Protein AF-A0A0G1QXZ5-F1 (afdb_monomer)

pLDDT: mean 87.62, std 9.35, range [51.12, 96.06]

Radius of gyration: 16.8 Å; Cα contacts (8 Å, |Δi|>4): 38; chains: 1; bounding box: 34×33×42 Å

Mean predicted aligned error: 6.38 Å

Nearest PDB structures (foldseek):
  5cz1-assembly2_B  TM=7.020E-01  e=1.870E+00  Mouse mammary tumor virus
  6qbt-assembly1_A  TM=7.295E-01  e=2.138E+00  Human T-lymphotropic virus 2

Secondary structure (DSSP, 8-state):
---SPTT-GGGTHHHHHHHHHHHHHH--GGG-SSHHHHHHHHHHHHHHHHHHPPBTTTTB-HHHHHHHHHHHHHHHHHH-

Foldseek 3Di:
DDPDDVPCVVVCVVVVVVVVVLCVQLDDLVVDPDPVVSVVSSVVSVCCQQQPDQDPVVSHHVVVVVVVVVVVVVVVVVVD

Solvent-accessible surface area (backbone atoms only — not comparable to full-atom values): 4814 Å² total; per-residue (Å²): 134,85,90,48,61,89,95,37,69,78,72,39,48,65,59,52,54,48,53,56,50,48,50,64,76,67,49,72,76,82,79,45,94,46,69,66,55,45,51,49,50,51,53,51,49,52,49,43,48,33,69,64,38,66,37,86,91,71,73,37,22,56,47,63,54,51,55,52,50,51,52,51,50,55,49,56,65,74,78,106

Structure (mmCIF, N/CA/C/O backbone):
data_AF-A0A0G1QXZ5-F1
#
_entry.id   AF-A0A0G1QXZ5-F1
#
loop_
_atom_site.group_PDB
_atom_site.id
_atom_site.type_symbol
_atom_site.label_atom_id
_atom_site.label_alt_id
_atom_site.label_comp_id
_atom_site.label_asym_id
_atom_site.label_entity_id
_atom_site.label_seq_id
_atom_site.pdbx_PDB_ins_code
_atom_site.Cartn_x
_atom_site.Cartn_y
_atom_site.Cartn_z
_atom_site.occupancy
_atom_site.B_iso_or_equiv
_atom_site.auth_seq_id
_atom_site.auth_comp_id
_atom_site.auth_asym_id
_atom_site.auth_atom_id
_atom_site.pdbx_PDB_model_num
ATOM 1 N N . MET A 1 1 ? 2.029 -12.810 13.993 1.00 51.12 1 MET A N 1
ATOM 2 C CA . MET A 1 1 ? 2.822 -14.057 13.975 1.00 51.12 1 MET A CA 1
ATOM 3 C C . MET A 1 1 ? 3.958 -13.874 12.981 1.00 51.12 1 MET A C 1
ATOM 5 O O . MET A 1 1 ? 3.707 -13.289 11.936 1.00 51.12 1 MET A O 1
ATOM 9 N N . SER A 1 2 ? 5.187 -14.263 13.332 1.00 51.28 2 SER A N 1
ATOM 10 C CA . SER A 1 2 ? 6.339 -14.222 12.416 1.00 51.28 2 SER A CA 1
ATOM 11 C C . SER A 1 2 ? 6.353 -15.507 11.589 1.00 51.28 2 SER A C 1
ATOM 13 O O . SER A 1 2 ? 6.175 -16.585 12.153 1.00 51.28 2 SER A O 1
ATOM 15 N N . MET A 1 3 ? 6.509 -15.381 10.270 1.00 67.06 3 MET A N 1
ATOM 16 C CA . MET A 1 3 ? 6.563 -16.512 9.330 1.00 67.06 3 MET A CA 1
ATOM 17 C C . MET A 1 3 ? 8.007 -16.910 8.978 1.00 67.06 3 MET A C 1
ATOM 19 O O . MET A 1 3 ? 8.216 -17.758 8.114 1.00 67.06 3 MET A O 1
ATOM 23 N N . SER A 1 4 ? 9.004 -16.294 9.618 1.00 68.81 4 SER A N 1
ATOM 24 C CA . SER A 1 4 ? 10.424 -16.585 9.395 1.00 68.81 4 SER A CA 1
ATOM 25 C C . SER A 1 4 ? 10.855 -17.869 10.091 1.00 68.81 4 SER A C 1
ATOM 27 O O . SER A 1 4 ? 10.279 -18.264 11.113 1.00 68.81 4 SER A O 1
ATOM 29 N N . LYS A 1 5 ? 11.908 -18.515 9.576 1.00 74.50 5 LYS A N 1
ATOM 30 C CA . LYS A 1 5 ? 12.509 -19.648 10.281 1.00 74.50 5 LYS A CA 1
ATOM 31 C C . LYS A 1 5 ? 12.996 -19.204 11.659 1.00 74.50 5 LYS A C 1
ATOM 33 O O . LYS A 1 5 ? 13.421 -18.065 11.878 1.00 74.50 5 LYS A O 1
ATOM 38 N N . LYS A 1 6 ? 12.9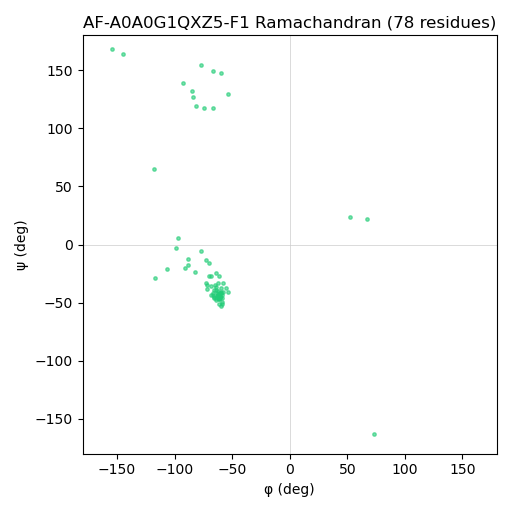28 -20.129 12.620 1.00 74.62 6 LYS A N 1
ATOM 39 C CA . LYS A 1 6 ? 13.415 -19.896 13.982 1.00 74.62 6 LYS A CA 1
ATOM 40 C C . LYS A 1 6 ? 14.871 -19.413 13.920 1.00 74.62 6 LYS A C 1
ATOM 42 O O . LYS A 1 6 ? 15.695 -20.060 13.286 1.00 74.62 6 LYS A O 1
ATOM 47 N N . ALA A 1 7 ? 15.156 -18.305 14.607 1.00 75.75 7 ALA A N 1
ATOM 48 C CA . ALA A 1 7 ? 16.457 -17.625 14.635 1.00 75.75 7 ALA A CA 1
ATOM 49 C C . ALA A 1 7 ? 16.911 -16.963 13.313 1.00 75.75 7 ALA A C 1
ATOM 51 O O . ALA A 1 7 ? 18.096 -16.676 13.159 1.00 75.75 7 ALA A O 1
ATOM 52 N N . SER A 1 8 ? 15.988 -16.648 12.395 1.00 77.75 8 SER A N 1
ATOM 53 C CA . SER A 1 8 ? 16.291 -15.943 11.137 1.00 77.75 8 SER A CA 1
ATOM 54 C C . SER A 1 8 ? 15.581 -14.582 11.030 1.00 77.75 8 SER A C 1
ATOM 56 O O . SER A 1 8 ? 14.732 -14.388 10.161 1.00 77.75 8 SER A O 1
ATOM 58 N N . PRO A 1 9 ? 15.909 -13.601 11.898 1.00 74.44 9 PRO A N 1
ATOM 59 C CA . PRO A 1 9 ? 15.237 -12.295 11.926 1.00 74.44 9 PRO A CA 1
ATOM 60 C C . PRO A 1 9 ? 15.384 -11.497 10.620 1.00 74.44 9 PRO A C 1
ATOM 62 O O . PRO A 1 9 ? 14.502 -10.719 10.268 1.00 74.44 9 PRO A O 1
ATOM 65 N N . TRP A 1 10 ? 16.459 -11.718 9.859 1.00 77.31 10 TRP A N 1
ATOM 66 C CA . TRP A 1 10 ? 16.692 -11.043 8.577 1.00 77.31 10 TRP A CA 1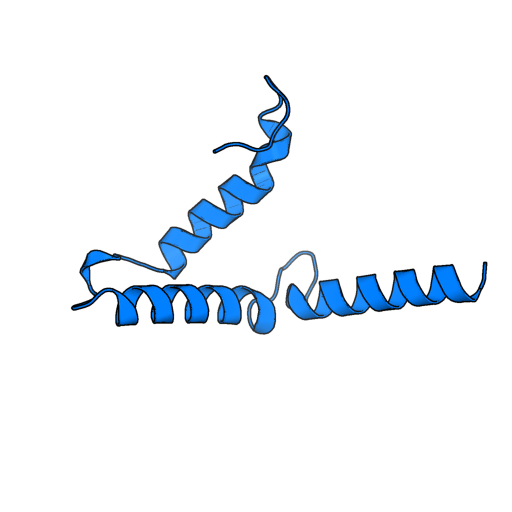
ATOM 67 C C . TRP A 1 10 ? 15.647 -11.386 7.505 1.00 77.31 10 TRP A C 1
ATOM 69 O O . TRP A 1 10 ? 15.422 -10.583 6.603 1.00 77.31 10 TRP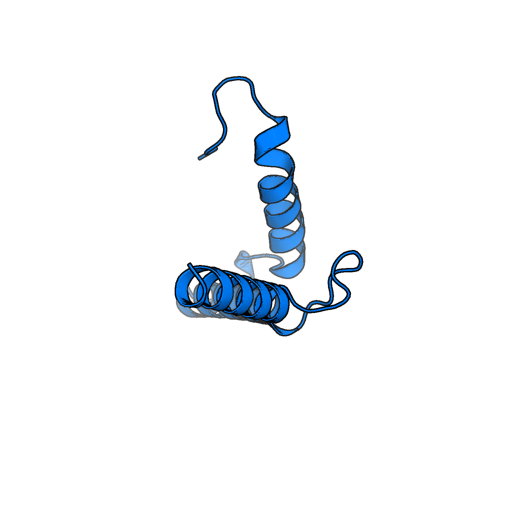 A O 1
ATOM 79 N N . GLU A 1 11 ? 14.978 -12.539 7.602 1.00 80.38 11 GLU A N 1
ATOM 80 C CA . GLU A 1 11 ? 13.912 -12.925 6.669 1.00 80.38 11 GLU A CA 1
ATOM 81 C C . GLU A 1 11 ? 12.649 -12.071 6.860 1.00 80.38 11 GLU A C 1
ATOM 83 O O . GLU A 1 11 ? 11.898 -11.851 5.911 1.00 80.38 11 GLU A O 1
ATOM 88 N N . ASN A 1 12 ? 12.427 -11.549 8.071 1.00 84.81 12 ASN A N 1
ATOM 89 C CA . ASN A 1 12 ? 11.232 -10.776 8.408 1.00 84.81 12 ASN A CA 1
ATOM 90 C C . ASN A 1 12 ? 11.375 -9.276 8.111 1.00 84.81 12 ASN A C 1
ATOM 92 O O . ASN A 1 12 ? 10.385 -8.546 8.130 1.00 84.81 12 ASN A O 1
ATOM 96 N N . GLY A 1 13 ? 12.591 -8.795 7.830 1.00 83.19 13 GLY A N 1
ATOM 97 C CA . GLY A 1 13 ? 12.881 -7.359 7.757 1.00 83.19 13 GLY A CA 1
ATOM 98 C C . GLY A 1 13 ? 12.031 -6.604 6.729 1.00 83.19 13 GLY A C 1
ATOM 99 O O . GLY A 1 13 ? 11.637 -5.459 6.960 1.00 83.19 13 GLY A O 1
ATOM 100 N N . TYR A 1 14 ? 11.674 -7.250 5.616 1.00 81.69 14 TYR A N 1
ATOM 101 C CA . TYR A 1 14 ? 10.773 -6.665 4.618 1.00 81.69 14 TYR A CA 1
ATOM 102 C C . TYR A 1 14 ? 9.340 -6.515 5.135 1.00 81.69 14 TYR A C 1
ATOM 104 O O . TYR A 1 14 ? 8.726 -5.466 4.933 1.00 81.69 14 TYR A O 1
ATOM 112 N N . GLN A 1 15 ? 8.816 -7.535 5.820 1.00 84.44 15 GLN A N 1
ATOM 113 C CA . GLN A 1 15 ? 7.473 -7.489 6.397 1.00 84.44 15 GLN A CA 1
ATOM 114 C C . GLN A 1 15 ? 7.415 -6.450 7.521 1.00 84.44 15 GLN A C 1
ATOM 116 O O . GLN A 1 15 ? 6.497 -5.636 7.560 1.00 84.44 15 GLN A O 1
ATOM 121 N N . GLU A 1 16 ? 8.424 -6.415 8.390 1.00 87.25 16 GLU A N 1
ATOM 122 C CA . GLU A 1 16 ? 8.530 -5.434 9.475 1.00 87.25 16 GLU A CA 1
ATOM 123 C C . GLU A 1 16 ? 8.593 -3.997 8.951 1.00 87.25 16 GLU A C 1
ATOM 125 O O . GLU A 1 16 ? 7.845 -3.135 9.419 1.00 87.25 16 GLU A O 1
ATOM 130 N N . SER A 1 17 ? 9.421 -3.748 7.932 1.00 87.19 17 SER A N 1
ATOM 131 C CA . SER A 1 17 ? 9.525 -2.430 7.294 1.00 87.19 17 SER A CA 1
ATOM 132 C C . SER A 1 17 ? 8.194 -1.997 6.678 1.00 87.19 17 SER A C 1
ATOM 134 O O . SER A 1 17 ? 7.781 -0.847 6.834 1.00 87.19 17 SER A O 1
ATOM 136 N N . PHE A 1 18 ? 7.492 -2.924 6.016 1.00 88.25 18 PHE A N 1
ATO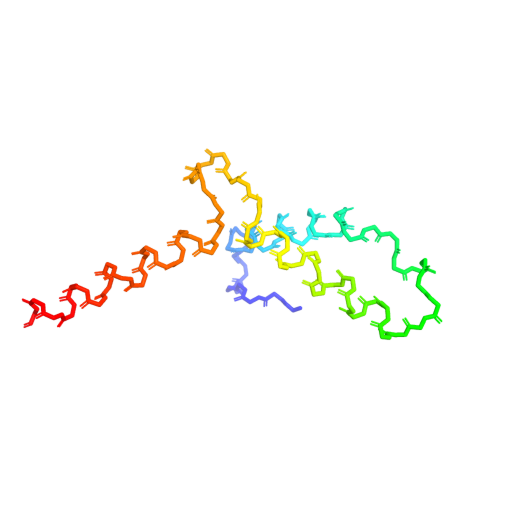M 137 C CA . PHE A 1 18 ? 6.160 -2.668 5.477 1.00 88.25 18 PHE A CA 1
ATOM 138 C C . PHE A 1 18 ? 5.160 -2.314 6.581 1.00 88.25 18 PHE A C 1
ATOM 140 O O . PHE A 1 18 ? 4.501 -1.284 6.484 1.00 88.25 18 PHE A O 1
ATOM 147 N N . TYR A 1 19 ? 5.065 -3.117 7.646 1.00 88.25 19 TYR A N 1
ATOM 148 C CA . TYR A 1 19 ? 4.107 -2.876 8.728 1.00 88.25 19 TYR A CA 1
ATOM 149 C C . TYR A 1 19 ? 4.383 -1.582 9.492 1.00 88.25 19 TYR A C 1
ATOM 151 O O . TYR A 1 19 ? 3.437 -0.924 9.925 1.00 88.25 19 TYR A O 1
ATOM 159 N N . SER A 1 20 ? 5.653 -1.212 9.657 1.00 90.19 20 SER A N 1
ATOM 160 C CA . SER A 1 20 ? 6.033 0.071 10.249 1.00 90.19 20 SER A CA 1
ATOM 161 C C . SER A 1 20 ? 5.471 1.233 9.427 1.00 90.19 20 SER A C 1
ATOM 163 O O . SER A 1 20 ? 4.717 2.055 9.948 1.00 90.19 20 SER A O 1
ATOM 165 N N . GLN A 1 21 ? 5.729 1.240 8.114 1.00 91.12 21 GLN A N 1
ATO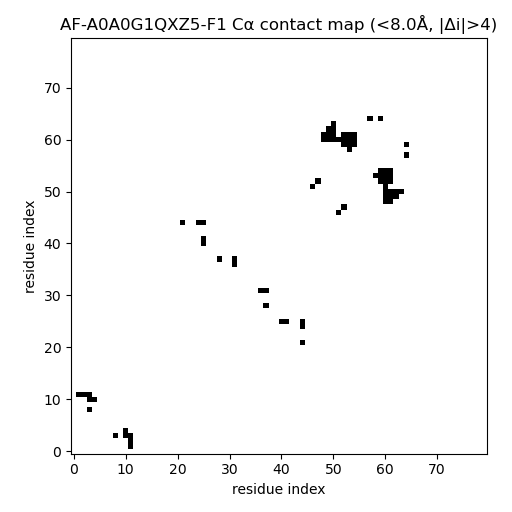M 166 C CA . GLN A 1 21 ? 5.222 2.284 7.225 1.00 91.12 21 GLN A CA 1
ATOM 167 C C . GLN A 1 21 ? 3.694 2.254 7.101 1.00 91.12 21 GLN A C 1
ATOM 169 O O . GLN A 1 21 ? 3.058 3.301 7.098 1.00 91.12 21 GLN A O 1
ATOM 174 N N . PHE A 1 22 ? 3.091 1.067 7.043 1.00 92.56 22 PHE A N 1
ATOM 175 C CA . PHE A 1 22 ? 1.644 0.910 6.939 1.00 92.56 22 PHE A CA 1
ATOM 176 C C . PHE A 1 22 ? 0.910 1.545 8.123 1.00 92.56 22 PHE A C 1
ATOM 178 O O . PHE A 1 22 ? -0.107 2.197 7.924 1.00 92.56 22 PHE A O 1
ATOM 185 N N . LYS A 1 23 ? 1.427 1.402 9.350 1.00 91.31 23 LYS A N 1
ATOM 186 C C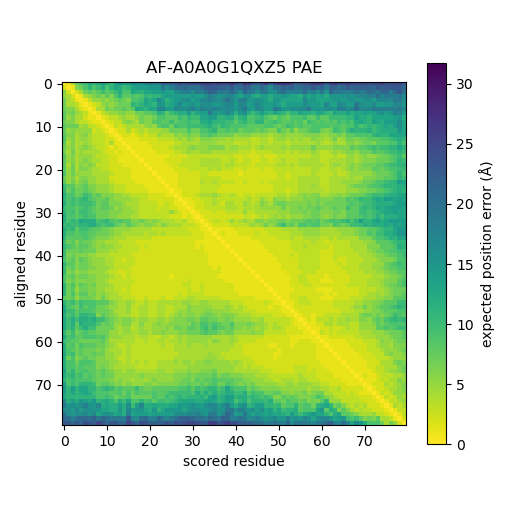A . LYS A 1 23 ? 0.839 2.046 10.536 1.00 91.31 23 LYS A CA 1
ATOM 187 C C . LYS A 1 23 ? 0.913 3.570 10.456 1.00 91.31 23 LYS A C 1
ATOM 189 O O . LYS A 1 23 ? -0.044 4.238 10.830 1.00 91.31 23 LYS A O 1
ATOM 194 N N . VAL A 1 24 ? 2.022 4.106 9.945 1.00 93.00 24 VAL A N 1
ATOM 195 C CA . VAL A 1 24 ? 2.176 5.549 9.706 1.00 93.00 24 VAL A CA 1
ATOM 196 C C . VAL A 1 24 ? 1.171 6.029 8.657 1.00 93.00 24 VAL A C 1
ATOM 198 O O . VAL A 1 24 ? 0.485 7.021 8.884 1.00 93.00 24 VAL A O 1
ATOM 201 N N . ASP A 1 25 ? 1.038 5.298 7.549 1.00 91.31 25 ASP A N 1
ATOM 202 C CA . ASP A 1 25 ? 0.132 5.642 6.448 1.00 91.31 25 ASP A CA 1
ATOM 203 C C . ASP A 1 25 ? -1.353 5.507 6.859 1.00 91.31 25 ASP A C 1
ATOM 205 O O . ASP A 1 25 ? -2.194 6.304 6.441 1.00 91.31 25 ASP A O 1
ATOM 209 N N . LEU A 1 26 ? -1.691 4.516 7.695 1.00 92.94 26 LEU A N 1
ATOM 210 C CA . LEU A 1 26 ? -3.046 4.297 8.213 1.00 92.94 26 LEU A CA 1
ATOM 211 C C . LEU A 1 26 ? -3.452 5.351 9.257 1.00 92.94 26 LEU A C 1
ATOM 213 O O . LEU A 1 26 ? -4.630 5.716 9.323 1.00 92.94 26 LEU A O 1
ATOM 217 N N . GLY A 1 27 ? -2.495 5.851 10.043 1.00 92.06 27 GLY A N 1
ATOM 218 C CA . GLY A 1 27 ? -2.727 6.808 11.124 1.00 92.06 27 GLY A CA 1
ATOM 219 C C . GLY A 1 27 ? -3.393 6.186 12.357 1.00 92.06 27 GLY A C 1
ATOM 220 O O . GLY A 1 27 ? -3.400 4.968 12.531 1.00 92.06 27 GLY A O 1
ATOM 221 N N . ASP A 1 28 ? -3.945 7.033 13.230 1.00 92.06 28 ASP A N 1
ATOM 222 C CA . ASP A 1 28 ? -4.616 6.591 14.459 1.00 92.06 28 ASP A CA 1
ATOM 223 C C . ASP A 1 28 ? -5.903 5.802 14.141 1.00 92.06 28 ASP A C 1
ATOM 225 O O . ASP A 1 28 ? -6.830 6.370 13.556 1.00 92.06 28 ASP A O 1
ATOM 229 N N . PRO A 1 29 ? -6.005 4.512 14.518 1.00 89.06 29 PRO A N 1
ATOM 230 C CA . PRO A 1 29 ? -7.206 3.714 14.288 1.00 89.06 29 PRO A CA 1
ATOM 231 C C . PRO A 1 29 ? -8.396 4.133 15.164 1.00 89.06 29 PRO A C 1
ATOM 233 O O . PRO A 1 29 ? -9.523 3.773 14.841 1.00 89.06 29 PRO A O 1
ATOM 236 N N . ASN A 1 30 ? -8.192 4.909 16.235 1.00 90.81 30 ASN A N 1
ATOM 237 C CA . ASN A 1 30 ? -9.290 5.372 17.093 1.00 90.81 30 ASN A CA 1
ATOM 238 C C . ASN A 1 30 ? -10.086 6.535 16.482 1.00 90.81 30 ASN A C 1
ATOM 240 O O . ASN A 1 30 ? -11.103 6.946 17.035 1.00 90.81 30 ASN A O 1
ATOM 244 N N . ARG A 1 31 ? -9.656 7.066 15.329 1.00 92.50 31 ARG A N 1
ATOM 245 C CA . ARG A 1 31 ? -10.363 8.148 14.627 1.00 92.50 31 ARG A CA 1
ATOM 246 C C . ARG A 1 31 ? -11.666 7.709 13.951 1.00 92.50 31 ARG A C 1
ATOM 248 O O . ARG A 1 31 ? -12.428 8.563 13.506 1.00 92.50 31 ARG A O 1
ATOM 255 N N . PHE A 1 32 ? -11.890 6.403 13.818 1.00 93.75 32 PHE A N 1
ATOM 256 C CA . PHE A 1 32 ? -13.047 5.835 13.129 1.00 93.75 32 PHE A CA 1
ATOM 257 C C . PHE A 1 32 ? -14.189 5.568 14.110 1.00 93.75 32 PHE A C 1
ATOM 259 O O . PHE A 1 32 ? -13.964 5.076 15.213 1.00 93.75 32 PHE A O 1
ATOM 266 N N . GLN A 1 33 ? -15.420 5.872 13.700 1.00 91.12 33 GLN A N 1
ATOM 267 C CA . GLN A 1 33 ? -16.601 5.755 14.565 1.00 91.12 33 GLN A CA 1
ATOM 268 C C . GLN A 1 33 ? -17.145 4.324 14.620 1.00 91.12 33 GLN A C 1
ATOM 270 O O . GLN A 1 33 ? -17.833 3.943 15.565 1.00 91.12 33 GLN A O 1
ATOM 275 N N . ASN A 1 34 ? -16.851 3.519 13.597 1.00 94.81 34 ASN A N 1
ATOM 276 C CA . ASN A 1 34 ? -17.296 2.136 13.502 1.00 94.81 34 ASN A CA 1
ATOM 277 C C . ASN A 1 34 ? -16.248 1.244 12.820 1.00 94.81 34 ASN A C 1
ATOM 279 O O . ASN A 1 34 ? -15.330 1.708 12.143 1.00 94.81 34 ASN A O 1
ATOM 283 N N . LEU A 1 35 ? -16.416 -0.072 12.982 1.00 94.44 35 LEU A N 1
ATOM 284 C CA . LEU A 1 35 ? -15.514 -1.067 12.399 1.00 94.44 35 LEU A CA 1
ATOM 285 C C . LEU A 1 35 ? -15.494 -1.016 10.863 1.00 94.44 35 LEU A C 1
ATOM 287 O O . LEU A 1 35 ? -14.449 -1.255 10.263 1.00 94.44 35 LEU A O 1
ATOM 291 N N . GLY A 1 36 ? -16.620 -0.687 10.225 1.00 95.12 36 GLY A N 1
ATOM 292 C CA . GLY A 1 36 ? -16.718 -0.598 8.767 1.00 95.12 36 GLY A CA 1
ATOM 293 C C . GLY A 1 36 ? -15.801 0.479 8.186 1.00 95.12 36 GLY A C 1
ATOM 294 O 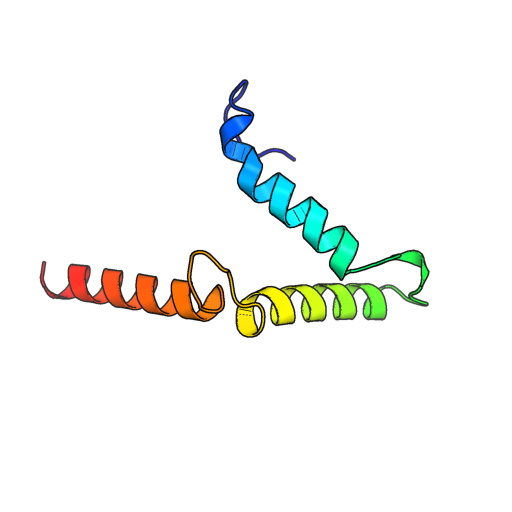O . GLY A 1 36 ? -15.088 0.220 7.220 1.00 95.12 36 GLY A O 1
ATOM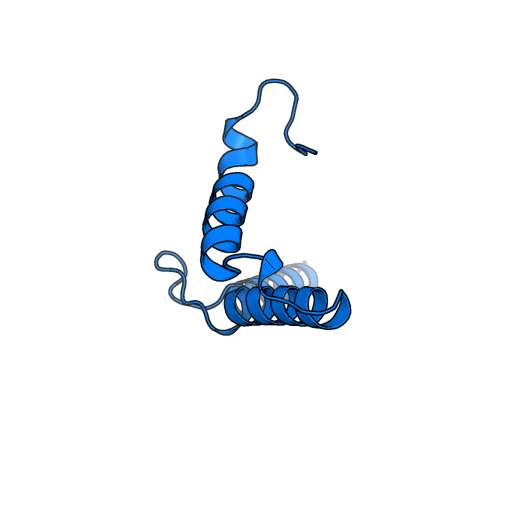 295 N N . GLU A 1 37 ? -15.753 1.652 8.816 1.00 94.75 37 GLU A N 1
ATOM 296 C CA . GLU A 1 37 ? -14.855 2.749 8.441 1.00 94.75 37 GLU A CA 1
ATOM 297 C C . GLU A 1 37 ? -13.381 2.364 8.580 1.00 94.75 37 GLU A C 1
ATOM 299 O O . GLU A 1 37 ? -12.591 2.620 7.669 1.00 94.75 37 GLU A O 1
ATOM 304 N N . LEU A 1 38 ? -13.013 1.700 9.680 1.00 95.31 38 LEU A N 1
ATOM 305 C CA . LEU A 1 38 ? -11.650 1.207 9.879 1.00 95.31 38 LEU A CA 1
ATOM 306 C C . LEU A 1 38 ? -11.269 0.187 8.798 1.00 95.31 38 LEU A C 1
ATOM 308 O O . LEU A 1 38 ? -10.198 0.285 8.199 1.00 95.31 38 LEU A O 1
ATOM 312 N N . VAL A 1 39 ? -12.149 -0.776 8.519 1.00 95.62 39 VAL A N 1
ATOM 313 C CA . VAL A 1 39 ? -11.928 -1.794 7.484 1.00 95.62 39 VAL A CA 1
ATOM 314 C C . VAL A 1 39 ? -11.779 -1.138 6.111 1.00 95.62 39 VAL A C 1
ATOM 316 O O . VAL A 1 39 ? -10.824 -1.436 5.393 1.00 95.62 39 VAL A O 1
ATOM 319 N N . TYR A 1 40 ? -12.661 -0.199 5.764 1.00 96.06 40 TYR A N 1
ATOM 320 C CA . TYR A 1 40 ? -12.571 0.556 4.516 1.00 96.06 40 TYR A CA 1
ATOM 321 C C . TYR A 1 40 ? -11.246 1.317 4.407 1.00 96.06 40 TYR A C 1
ATOM 323 O O . TYR A 1 40 ? -10.571 1.231 3.382 1.00 96.06 40 TYR A O 1
ATOM 331 N N . ALA A 1 41 ? -10.828 2.009 5.469 1.00 95.44 41 ALA A N 1
ATOM 332 C CA . ALA A 1 41 ? -9.565 2.736 5.488 1.00 95.44 41 ALA A CA 1
ATOM 333 C C . ALA A 1 41 ? -8.358 1.805 5.309 1.00 95.44 41 ALA A C 1
ATOM 335 O O . ALA A 1 41 ? -7.444 2.131 4.553 1.00 95.44 41 ALA A O 1
ATOM 336 N N . ILE A 1 42 ? -8.368 0.622 5.931 1.00 95.06 42 ILE A N 1
ATOM 337 C CA . ILE A 1 42 ? -7.330 -0.401 5.737 1.00 95.06 42 ILE A CA 1
ATOM 338 C C . ILE A 1 42 ? -7.255 -0.817 4.263 1.00 95.06 42 ILE A C 1
ATOM 340 O O . ILE A 1 42 ? -6.175 -0.762 3.668 1.00 95.06 42 ILE A O 1
ATOM 344 N N . TYR A 1 43 ? -8.387 -1.179 3.651 1.00 95.56 43 TYR A N 1
ATOM 345 C CA . TYR A 1 43 ? -8.429 -1.556 2.235 1.00 95.56 43 TYR A CA 1
ATOM 346 C C . TYR A 1 43 ? -7.973 -0.417 1.326 1.00 95.56 43 TYR A C 1
ATOM 348 O O . TYR A 1 43 ? -7.186 -0.636 0.404 1.00 95.56 43 TYR A O 1
ATOM 356 N N . GLN A 1 44 ? -8.415 0.807 1.605 1.00 95.56 44 GLN A N 1
ATOM 357 C CA . GLN A 1 44 ? -8.050 1.982 0.830 1.00 95.56 44 GLN A CA 1
ATOM 358 C C . GLN A 1 44 ? -6.543 2.263 0.896 1.00 95.56 44 GLN A C 1
ATOM 360 O O . GLN A 1 44 ? -5.938 2.570 -0.138 1.00 95.56 44 GLN A O 1
ATOM 365 N N . THR A 1 45 ? -5.929 2.125 2.074 1.00 94.81 45 THR A N 1
ATOM 366 C CA . THR A 1 45 ? -4.482 2.289 2.273 1.00 94.81 45 THR A CA 1
ATOM 367 C C . THR A 1 45 ? -3.699 1.209 1.533 1.00 94.81 45 THR A C 1
ATOM 369 O O . THR A 1 45 ? -2.769 1.535 0.795 1.00 94.81 45 THR A O 1
ATOM 372 N N . ILE A 1 46 ? -4.106 -0.062 1.641 1.00 94.50 46 ILE A N 1
ATOM 373 C CA . ILE A 1 46 ? -3.470 -1.177 0.917 1.00 94.50 46 ILE A CA 1
ATOM 374 C C . ILE A 1 46 ? -3.580 -0.974 -0.598 1.00 94.50 46 ILE A C 1
ATOM 376 O O . ILE A 1 46 ? -2.589 -1.100 -1.318 1.00 94.50 46 ILE A O 1
ATOM 380 N N . HIS A 1 47 ? -4.762 -0.611 -1.096 1.00 95.31 47 HIS A N 1
ATOM 381 C CA . HIS A 1 47 ? -4.973 -0.349 -2.517 1.00 95.31 47 HIS A CA 1
ATOM 382 C C . HIS A 1 47 ? -4.101 0.815 -3.007 1.00 95.31 47 HIS A C 1
ATOM 384 O O . HIS A 1 47 ? -3.451 0.718 -4.048 1.00 95.31 47 HIS A O 1
ATOM 390 N N . SER A 1 48 ? -4.038 1.910 -2.245 1.00 94.44 48 SER A N 1
ATOM 391 C CA . SER A 1 48 ? -3.180 3.052 -2.575 1.00 94.44 48 SER A CA 1
ATOM 392 C C . SER A 1 48 ? -1.702 2.651 -2.621 1.00 94.44 48 SER A C 1
ATOM 394 O O . SER A 1 48 ? -1.000 2.982 -3.578 1.00 94.44 48 SER A O 1
ATOM 396 N N . TYR A 1 49 ? -1.238 1.864 -1.647 1.00 93.56 49 TYR A N 1
ATOM 397 C CA . TYR A 1 49 ? 0.123 1.330 -1.629 1.00 93.56 49 TYR A CA 1
ATOM 398 C C . TYR A 1 49 ? 0.421 0.485 -2.878 1.00 93.56 49 TYR A C 1
ATOM 400 O O . TYR A 1 49 ? 1.412 0.724 -3.561 1.00 93.56 49 TYR A O 1
ATOM 408 N N . ASN A 1 50 ? -0.460 -0.454 -3.230 1.00 93.50 50 ASN A N 1
ATOM 409 C CA . ASN A 1 50 ? -0.221 -1.385 -4.335 1.00 93.50 50 ASN A CA 1
ATOM 410 C C . ASN A 1 50 ? -0.317 -0.738 -5.724 1.00 93.50 50 ASN A C 1
ATOM 412 O O . ASN A 1 50 ? 0.437 -1.120 -6.621 1.00 93.50 50 ASN A O 1
ATOM 416 N N . HIS A 1 51 ? -1.217 0.232 -5.913 1.00 93.94 51 HIS A N 1
ATOM 417 C CA . HIS A 1 51 ? -1.523 0.780 -7.240 1.00 93.94 51 HIS A CA 1
ATOM 418 C C . HIS A 1 51 ? -0.973 2.185 -7.491 1.00 93.94 51 HIS A C 1
ATOM 420 O O . HIS A 1 51 ? -0.823 2.571 -8.648 1.00 93.94 51 HIS A O 1
ATOM 426 N N . ARG A 1 52 ? -0.667 2.965 -6.446 1.00 92.19 52 ARG A N 1
ATOM 427 C CA . ARG A 1 52 ? -0.254 4.373 -6.594 1.00 92.19 52 ARG A CA 1
ATOM 428 C C . ARG A 1 52 ? 1.165 4.651 -6.107 1.00 92.19 52 ARG A C 1
ATOM 430 O O . ARG A 1 52 ? 1.805 5.565 -6.620 1.00 92.19 52 ARG A O 1
ATOM 437 N N . ARG A 1 53 ? 1.682 3.894 -5.134 1.00 90.44 53 ARG A N 1
ATOM 438 C CA . ARG A 1 53 ? 3.002 4.164 -4.546 1.00 90.44 53 ARG A CA 1
ATOM 439 C C . ARG A 1 53 ? 4.128 3.766 -5.495 1.00 90.44 53 ARG A C 1
ATOM 441 O O . ARG A 1 53 ? 4.318 2.591 -5.780 1.00 90.44 53 ARG A O 1
ATOM 448 N N . ILE A 1 54 ? 4.940 4.731 -5.917 1.00 91.62 54 ILE A N 1
ATOM 449 C CA . ILE A 1 54 ? 6.151 4.453 -6.696 1.00 91.62 54 ILE A CA 1
ATOM 450 C C . ILE A 1 54 ? 7.279 4.034 -5.753 1.00 91.62 54 ILE A C 1
ATOM 452 O O . ILE A 1 54 ? 7.702 4.799 -4.888 1.00 91.62 54 ILE A O 1
ATOM 456 N N . HIS A 1 55 ? 7.791 2.817 -5.928 1.00 87.81 55 HIS A N 1
ATOM 457 C CA . HIS A 1 55 ? 8.956 2.346 -5.182 1.00 87.81 55 HIS A CA 1
ATOM 458 C C . HIS A 1 55 ? 10.248 2.809 -5.849 1.00 87.81 55 HIS A C 1
ATOM 460 O O . HIS A 1 55 ? 10.473 2.493 -7.011 1.00 87.81 55 HIS A O 1
ATOM 466 N N . THR A 1 56 ? 11.153 3.461 -5.115 1.00 86.19 56 THR A N 1
ATOM 467 C CA . THR A 1 56 ? 12.416 3.996 -5.665 1.00 86.19 56 THR A CA 1
ATOM 468 C C . THR A 1 56 ? 13.264 2.939 -6.380 1.00 86.19 56 THR A C 1
ATOM 470 O O . THR A 1 56 ? 13.845 3.220 -7.424 1.00 86.19 56 THR A O 1
ATOM 473 N N . LYS A 1 57 ? 13.298 1.702 -5.859 1.00 86.94 57 LYS A N 1
ATOM 474 C CA . LYS A 1 57 ? 14.022 0.583 -6.488 1.00 86.94 57 LYS A CA 1
ATOM 475 C C . LYS A 1 57 ? 13.345 0.064 -7.761 1.00 86.94 57 LYS A C 1
ATOM 477 O O . LYS A 1 57 ? 14.037 -0.284 -8.707 1.00 86.94 57 LYS A O 1
ATOM 482 N N . LEU A 1 58 ? 12.011 0.005 -7.783 1.00 89.06 58 LEU A N 1
ATOM 483 C CA . LEU A 1 58 ? 11.245 -0.566 -8.901 1.00 89.06 58 LEU A CA 1
ATOM 484 C C . LEU A 1 58 ? 10.872 0.482 -9.961 1.00 89.06 58 LEU A C 1
ATOM 486 O O . LEU A 1 58 ? 10.544 0.126 -11.086 1.00 89.06 58 LEU A O 1
ATOM 490 N N . LYS A 1 59 ? 10.890 1.771 -9.600 1.00 93.06 59 LYS A N 1
ATOM 491 C CA . LYS A 1 59 ? 10.382 2.909 -10.385 1.00 93.06 59 LYS A CA 1
ATOM 492 C C . LYS A 1 59 ? 8.935 2.726 -10.874 1.00 93.06 59 LYS A C 1
ATOM 494 O O . LYS A 1 59 ? 8.531 3.336 -11.857 1.00 93.06 59 LYS A O 1
ATOM 499 N N . MET A 1 60 ? 8.153 1.891 -10.189 1.00 93.62 60 MET A N 1
ATOM 500 C CA . MET A 1 60 ? 6.757 1.588 -10.514 1.00 93.62 60 MET A CA 1
ATOM 501 C C . MET A 1 60 ? 5.975 1.145 -9.264 1.00 93.62 60 MET A C 1
ATOM 503 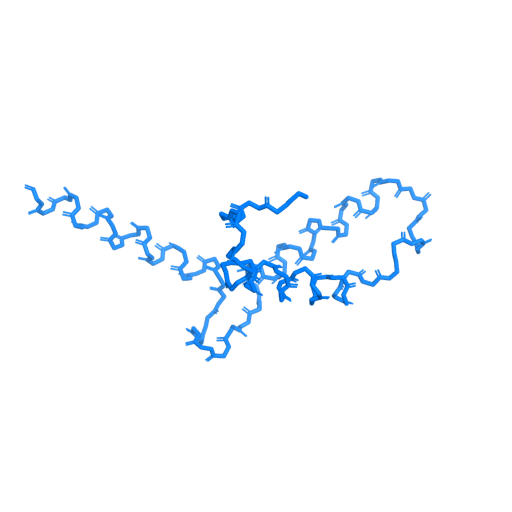O O . MET A 1 60 ? 6.604 0.872 -8.231 1.00 93.62 60 MET A O 1
ATOM 507 N N . PRO A 1 61 ? 4.632 1.058 -9.343 1.00 94.06 61 PRO A N 1
ATOM 508 C CA . PRO A 1 61 ? 3.809 0.471 -8.291 1.00 94.06 61 PRO A CA 1
ATOM 509 C C . PRO A 1 61 ? 4.024 -1.040 -8.120 1.00 94.06 61 PRO A C 1
ATOM 511 O O . PRO A 1 61 ? 4.286 -1.727 -9.114 1.00 94.06 61 PRO A O 1
ATOM 514 N N . PRO A 1 62 ? 3.858 -1.586 -6.899 1.00 92.94 62 PRO A N 1
ATOM 515 C CA . PRO A 1 62 ? 3.966 -3.022 -6.641 1.00 92.94 62 PRO A CA 1
ATOM 516 C C . PRO A 1 62 ? 3.072 -3.882 -7.541 1.00 92.94 62 PRO A C 1
ATOM 518 O O . PRO A 1 62 ? 3.533 -4.907 -8.040 1.00 92.94 62 PRO A O 1
ATOM 521 N N . ALA A 1 63 ? 1.833 -3.451 -7.803 1.00 94.50 63 ALA A N 1
ATOM 522 C CA . ALA A 1 63 ? 0.907 -4.180 -8.671 1.00 94.50 63 ALA A CA 1
ATOM 523 C C . ALA A 1 63 ? 1.454 -4.321 -10.102 1.00 94.50 63 ALA A C 1
ATOM 525 O O . ALA A 1 63 ? 1.480 -5.418 -10.651 1.00 94.50 63 ALA A O 1
ATOM 526 N N . ALA A 1 64 ? 2.000 -3.239 -10.666 1.00 93.75 64 ALA A N 1
ATOM 527 C CA . ALA A 1 64 ? 2.589 -3.259 -12.004 1.00 93.75 64 ALA A CA 1
ATOM 528 C C . ALA A 1 64 ? 3.822 -4.175 -12.084 1.00 93.75 64 ALA A C 1
ATOM 530 O O . ALA A 1 64 ? 4.045 -4.841 -13.095 1.00 93.75 64 ALA A O 1
ATOM 531 N N . TYR A 1 65 ? 4.629 -4.224 -11.021 1.00 93.50 65 TYR A N 1
ATOM 532 C CA . TYR A 1 65 ? 5.753 -5.154 -10.943 1.00 93.50 65 TYR A CA 1
ATOM 533 C C . TYR A 1 65 ? 5.276 -6.614 -10.891 1.00 93.50 65 TYR A C 1
ATOM 535 O O . TYR A 1 65 ? 5.796 -7.454 -11.627 1.00 93.50 65 TYR A O 1
ATOM 543 N N . ALA A 1 66 ? 4.260 -6.911 -10.074 1.00 93.19 66 ALA A N 1
ATOM 544 C CA . ALA A 1 66 ? 3.686 -8.250 -9.954 1.00 93.19 66 ALA A CA 1
ATOM 545 C C . ALA A 1 66 ? 3.090 -8.748 -11.282 1.00 93.19 66 ALA A C 1
ATOM 547 O O . ALA A 1 66 ? 3.390 -9.864 -11.700 1.00 93.19 66 ALA A O 1
ATOM 548 N N . GLU A 1 67 ? 2.331 -7.906 -11.989 1.00 94.06 67 GLU A N 1
ATOM 549 C CA . GLU A 1 67 ? 1.774 -8.227 -13.311 1.00 94.06 67 GLU A CA 1
ATOM 550 C C . GLU A 1 67 ? 2.868 -8.557 -14.338 1.00 94.06 67 GLU A C 1
ATOM 552 O O . GLU A 1 67 ? 2.760 -9.531 -15.087 1.00 94.06 67 GLU A O 1
ATOM 557 N N . ARG A 1 68 ? 3.956 -7.772 -14.365 1.00 93.31 68 ARG A N 1
ATOM 558 C CA . ARG A 1 68 ? 5.106 -8.035 -15.249 1.00 93.31 68 ARG A CA 1
ATOM 559 C C . ARG A 1 68 ? 5.766 -9.372 -14.929 1.00 93.31 68 ARG A C 1
ATOM 561 O O . ARG A 1 68 ? 6.099 -10.117 -15.847 1.00 93.31 68 ARG A O 1
ATOM 568 N N . HIS A 1 69 ? 5.938 -9.678 -13.646 1.00 91.88 69 HIS A N 1
ATOM 569 C CA . HIS A 1 69 ? 6.549 -10.928 -13.207 1.00 91.88 69 HIS A CA 1
ATOM 570 C C . HIS A 1 69 ? 5.677 -12.145 -13.550 1.00 91.88 69 HIS A C 1
ATOM 572 O O . HIS A 1 69 ? 6.189 -13.157 -14.022 1.00 91.88 69 HIS A O 1
ATOM 578 N N . GLN A 1 70 ? 4.359 -12.048 -13.366 1.00 91.31 70 GLN A N 1
ATOM 579 C CA . GLN A 1 70 ? 3.417 -13.105 -13.749 1.00 91.31 70 GLN A CA 1
ATOM 580 C C . GLN A 1 70 ? 3.451 -13.365 -15.254 1.00 91.31 70 GLN A C 1
ATOM 582 O O . GLN A 1 70 ? 3.577 -14.511 -15.675 1.00 91.31 70 GLN A O 1
ATOM 587 N N . ARG A 1 71 ? 3.422 -12.299 -16.062 1.00 91.31 71 ARG A N 1
ATOM 588 C CA . ARG A 1 71 ? 3.527 -12.409 -17.520 1.00 91.31 71 ARG A CA 1
ATOM 589 C C . ARG A 1 71 ? 4.840 -13.065 -17.944 1.00 91.31 71 ARG A C 1
ATOM 591 O O . ARG A 1 71 ? 4.838 -13.905 -18.833 1.00 91.31 71 ARG A O 1
ATOM 598 N N . SER A 1 72 ? 5.951 -12.706 -17.301 1.00 90.44 72 SER A N 1
ATOM 599 C CA . SER A 1 72 ? 7.250 -13.335 -17.560 1.00 90.44 72 SER A CA 1
ATOM 600 C C . SER A 1 72 ? 7.228 -14.836 -17.267 1.00 90.44 72 SER A C 1
ATOM 602 O O . SER A 1 72 ? 7.720 -15.609 -18.081 1.00 90.44 72 SER A O 1
ATOM 604 N N . ASN A 1 73 ? 6.647 -15.257 -16.140 1.00 87.62 73 ASN A N 1
ATOM 605 C CA . ASN A 1 73 ? 6.543 -16.678 -15.797 1.00 87.62 73 ASN A CA 1
ATOM 606 C C . ASN A 1 73 ? 5.677 -17.450 -16.802 1.00 87.62 73 ASN A C 1
ATOM 608 O O . ASN A 1 73 ? 6.092 -18.504 -17.267 1.00 87.62 73 ASN A O 1
ATOM 612 N N . GLN A 1 74 ? 4.528 -16.894 -17.195 1.00 85.00 74 GLN A N 1
ATOM 613 C CA . GLN A 1 74 ? 3.657 -17.496 -18.213 1.00 85.00 74 GLN A CA 1
ATOM 614 C C . GLN A 1 74 ? 4.366 -17.654 -19.563 1.00 85.00 74 GLN A C 1
ATOM 616 O O . GLN A 1 74 ? 4.179 -18.647 -20.261 1.00 85.00 74 GLN A O 1
ATOM 621 N N . LEU A 1 75 ? 5.205 -16.685 -19.939 1.00 82.19 75 LEU A N 1
ATOM 622 C CA . LEU A 1 75 ? 6.016 -16.801 -21.147 1.00 82.19 75 LEU A CA 1
ATOM 623 C C . LEU A 1 75 ? 7.012 -17.955 -21.014 1.00 82.19 75 LEU A C 1
ATOM 625 O O . LEU A 1 75 ? 7.047 -18.798 -21.892 1.00 82.19 75 LEU A O 1
ATOM 629 N N . VAL A 1 76 ? 7.752 -18.061 -19.907 1.00 83.62 76 VAL A N 1
ATOM 630 C CA . VAL A 1 76 ? 8.704 -19.170 -19.686 1.00 83.62 76 VAL A CA 1
ATOM 631 C C . VAL A 1 76 ? 8.024 -20.545 -19.755 1.00 83.62 76 VAL A C 1
ATOM 633 O O . VAL A 1 76 ? 8.571 -21.462 -20.364 1.00 83.62 76 VAL A O 1
ATOM 636 N N . GLU A 1 77 ? 6.824 -20.678 -19.188 1.00 78.94 77 GLU A N 1
ATOM 637 C CA . GLU A 1 77 ? 6.037 -21.921 -19.218 1.00 78.94 77 GLU A CA 1
ATOM 638 C C . GLU A 1 77 ? 5.522 -22.289 -20.616 1.00 78.94 77 GLU A C 1
ATOM 640 O O . GLU A 1 77 ? 5.318 -23.462 -20.894 1.00 78.94 77 GLU A O 1
ATOM 645 N N . THR A 1 78 ? 5.310 -21.313 -21.501 1.00 76.56 78 THR A N 1
ATOM 646 C CA . THR A 1 78 ? 4.787 -21.561 -22.857 1.00 76.56 78 THR A CA 1
ATOM 647 C C . THR A 1 78 ? 5.872 -21.860 -23.894 1.00 76.56 78 THR A C 1
ATOM 649 O O . THR A 1 78 ? 5.551 -22.396 -24.953 1.00 76.56 78 THR A O 1
ATOM 652 N N . VAL A 1 79 ? 7.141 -21.526 -23.616 1.00 75.75 79 VAL A N 1
ATOM 653 C CA . VAL A 1 79 ? 8.307 -21.883 -24.459 1.00 75.75 79 VAL A CA 1
ATOM 654 C C . VAL A 1 79 ? 9.088 -23.113 -23.971 1.00 75.75 79 VAL A C 1
ATOM 656 O O . VAL A 1 79 ? 10.045 -23.501 -24.644 1.00 75.75 79 VAL A O 1
ATOM 659 N N . SER A 1 80 ? 8.706 -23.711 -22.838 1.00 64.81 80 SER A N 1
ATOM 660 C CA . SER A 1 80 ? 9.281 -24.966 -22.313 1.00 64.81 80 SER A CA 1
ATOM 661 C C . SER A 1 80 ? 8.441 -26.174 -22.718 1.00 64.81 80 SER A C 1
ATOM 663 O O . SER A 1 80 ? 9.045 -27.244 -22.946 1.00 64.81 80 SER A O 1
#

Sequence (80 aa):
MSMSKKASPWENGYQESFYSQFKVDLGDPNRFQNLGELVYAIYQTIHSYNHRRIHTKLKMPPAAYAERHQRSNQLVETVS